Protein AF-A0A368TTD8-F1 (afdb_monomer)

Mean predicted aligned error: 3.72 Å

InterPro domains:
  IPR023292 NTP pyrophosphohydrolase-like domain superfamily [G3DSA:1.10.3420.10] (5-136)
  IPR033653 NTP pyrophosphohydrolase, DR2231-like [cd11530] (10-107)

Foldseek 3Di:
DLVVLVVVLCCQLCVDDDQLNVLLVVLVVLLVVLVVCVVVVNPVVSVVSNVSSVCSNPPDPDDDDDPPVVVVVVVVVVVVVVVVVCVVVQFQPVVQSVQVSVQSQQLDDPSHFDADPVSHRDQDPSGDDGDRVVGD

Solvent-accessible surface area (backbone atoms only — not comparable to full-atom values): 7630 Å² total; per-residue (Å²): 126,54,67,67,55,53,52,50,49,45,51,68,64,49,72,77,76,47,58,66,51,53,32,31,50,53,11,51,55,37,35,56,52,18,51,50,31,41,77,72,68,37,53,75,62,16,53,58,38,36,54,51,14,49,42,30,58,74,66,64,87,67,84,82,83,73,62,65,66,63,52,52,50,54,52,51,51,52,52,54,49,54,53,48,52,33,53,77,72,64,32,40,57,69,62,39,49,45,40,46,49,55,24,60,55,29,26,35,58,97,87,36,69,38,63,43,100,85,70,44,80,35,77,48,94,70,42,45,83,62,78,58,77,91,29,100

pLDDT: mean 93.1, std 6.92, range [54.53, 98.62]

Organism: NCBI:txid2282306

Radius of gyration: 16.0 Å; Cα contacts (8 Å, |Δi|>4): 115; chains: 1; bounding box: 36×36×37 Å

Structure (mmCIF, N/CA/C/O backbone):
data_AF-A0A368TTD8-F1
#
_entry.id   AF-A0A368TTD8-F1
#
loop_
_atom_site.group_PDB
_atom_site.id
_atom_site.type_symbol
_atom_site.label_atom_id
_atom_site.label_alt_id
_atom_site.label_comp_id
_atom_site.label_asym_id
_atom_site.label_entity_id
_atom_site.label_seq_id
_atom_site.pdbx_PDB_ins_code
_atom_site.Cartn_x
_atom_site.Cartn_y
_atom_site.Cartn_z
_atom_site.occupancy
_atom_site.B_iso_or_equiv
_atom_site.auth_seq_id
_atom_site.auth_comp_id
_atom_site.auth_asym_id
_atom_site.auth_atom_id
_atom_site.pdbx_PDB_model_num
ATOM 1 N N . MET A 1 1 ? -17.128 -8.073 1.675 1.00 54.53 1 MET A N 1
ATOM 2 C CA . MET A 1 1 ? -15.713 -8.430 1.436 1.00 54.53 1 MET A CA 1
ATOM 3 C C . MET A 1 1 ? -15.018 -7.322 0.665 1.00 54.53 1 MET A C 1
ATOM 5 O O . MET A 1 1 ? -15.486 -6.926 -0.399 1.00 54.53 1 MET A O 1
ATOM 9 N N . THR A 1 2 ? -13.925 -6.821 1.220 1.00 83.31 2 THR A N 1
ATOM 10 C CA . THR A 1 2 ? -13.216 -5.605 0.795 1.00 83.31 2 THR A CA 1
ATOM 11 C C . THR A 1 2 ? -12.230 -5.867 -0.343 1.00 83.31 2 THR A C 1
ATOM 13 O O . THR A 1 2 ? -12.218 -5.116 -1.316 1.00 83.31 2 THR A O 1
ATOM 16 N N . ILE A 1 3 ? -11.508 -6.995 -0.311 1.00 91.06 3 ILE A N 1
ATOM 17 C CA . ILE A 1 3 ? -10.528 -7.370 -1.349 1.00 91.06 3 ILE A CA 1
ATOM 18 C C . ILE A 1 3 ? -11.142 -7.419 -2.765 1.00 91.06 3 ILE A C 1
ATOM 20 O O . ILE A 1 3 ? -10.574 -6.800 -3.666 1.00 91.06 3 ILE A O 1
ATOM 24 N N . PRO A 1 4 ? -12.314 -8.048 -3.009 1.00 94.25 4 PRO A N 1
ATOM 25 C CA . PRO A 1 4 ? -12.931 -8.031 -4.337 1.00 94.25 4 PRO A CA 1
ATOM 26 C C . PRO A 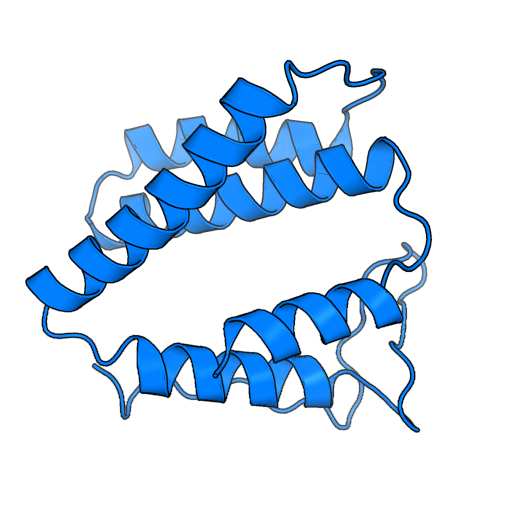1 4 ? -13.248 -6.621 -4.854 1.00 94.25 4 PRO A C 1
ATOM 28 O O . PRO A 1 4 ? -13.053 -6.352 -6.037 1.00 94.25 4 PRO A O 1
ATOM 31 N N . ARG A 1 5 ? -13.687 -5.699 -3.982 1.00 93.38 5 ARG A N 1
ATOM 32 C CA . ARG A 1 5 ? -13.972 -4.308 -4.381 1.00 93.38 5 ARG A CA 1
ATOM 33 C C . ARG A 1 5 ? -12.701 -3.517 -4.669 1.00 93.38 5 ARG A C 1
ATOM 35 O O . ARG A 1 5 ? -12.712 -2.714 -5.600 1.00 93.38 5 ARG A O 1
ATOM 42 N N . ILE A 1 6 ? -11.626 -3.751 -3.914 1.00 94.56 6 ILE A N 1
ATOM 43 C CA . ILE A 1 6 ? -10.302 -3.167 -4.180 1.00 94.56 6 ILE A CA 1
ATOM 44 C C . ILE A 1 6 ? -9.784 -3.669 -5.533 1.00 94.56 6 ILE A C 1
ATOM 46 O O . ILE A 1 6 ? -9.381 -2.872 -6.376 1.00 94.56 6 ILE A O 1
ATOM 50 N N . LYS A 1 7 ? -9.886 -4.976 -5.803 1.00 94.88 7 LYS A N 1
ATOM 51 C CA . LYS A 1 7 ? -9.524 -5.553 -7.106 1.00 94.88 7 LYS A CA 1
ATOM 52 C C . LYS A 1 7 ? -10.341 -4.942 -8.246 1.00 94.88 7 LYS A C 1
ATOM 54 O O . LYS A 1 7 ? -9.763 -4.543 -9.252 1.00 94.88 7 LYS A O 1
ATOM 59 N N . GLN A 1 8 ? -11.659 -4.827 -8.082 1.00 94.31 8 GLN A N 1
ATOM 60 C CA . GLN A 1 8 ? -12.532 -4.192 -9.073 1.00 94.31 8 GLN A CA 1
ATOM 61 C C . GLN A 1 8 ? -12.137 -2.731 -9.329 1.00 94.31 8 GLN A C 1
ATOM 63 O O . GLN A 1 8 ? -12.151 -2.283 -10.472 1.00 94.31 8 GLN A O 1
ATOM 68 N N . TRP A 1 9 ? -11.733 -2.000 -8.289 1.00 92.88 9 TRP A N 1
ATOM 69 C CA . TRP A 1 9 ? -11.259 -0.627 -8.432 1.00 92.88 9 TRP A CA 1
ATOM 70 C C . TRP A 1 9 ? -10.018 -0.557 -9.331 1.00 92.88 9 TRP A C 1
ATOM 72 O O . TRP A 1 9 ? -9.996 0.240 -10.266 1.00 92.88 9 TRP A O 1
ATOM 82 N N . PHE A 1 10 ? -9.037 -1.444 -9.130 1.00 94.12 10 PHE A N 1
ATOM 83 C CA . PHE A 1 10 ? -7.856 -1.519 -9.998 1.00 94.12 10 PHE A CA 1
ATOM 84 C C . PHE A 1 10 ? -8.193 -1.968 -11.422 1.00 94.12 10 PHE A C 1
ATOM 86 O O . PHE A 1 10 ? -7.621 -1.432 -12.361 1.00 94.12 10 PHE A O 1
ATOM 93 N N . GLN A 1 11 ? -9.144 -2.887 -11.608 1.00 94.25 11 GLN A N 1
ATOM 94 C CA . GLN A 1 11 ? -9.599 -3.296 -12.945 1.00 94.25 11 GLN A CA 1
ATOM 95 C C . GLN A 1 11 ? -10.237 -2.140 -13.725 1.00 94.25 11 GLN A C 1
ATOM 97 O O . GLN A 1 11 ? -10.092 -2.066 -14.940 1.00 94.25 11 GLN A O 1
ATOM 102 N N . LEU A 1 12 ? -10.934 -1.234 -13.035 1.00 92.56 12 LEU A N 1
ATOM 103 C CA . LEU A 1 12 ? -11.517 -0.035 -13.641 1.00 92.56 12 LEU A CA 1
ATOM 104 C C . LEU A 1 12 ? -10.473 1.067 -13.864 1.00 92.56 12 LEU A C 1
ATOM 106 O O . LEU A 1 12 ? -10.530 1.773 -14.867 1.00 92.56 12 LEU A O 1
ATOM 110 N N . ALA A 1 13 ? -9.535 1.224 -12.930 1.00 91.00 13 ALA A N 1
ATOM 111 C CA . ALA A 1 13 ? -8.508 2.258 -12.974 1.00 91.00 13 ALA A CA 1
ATOM 112 C C . ALA A 1 13 ? -7.377 1.947 -13.963 1.00 91.00 13 ALA A C 1
ATOM 114 O O . ALA A 1 13 ? -6.931 2.819 -14.699 1.00 91.00 13 ALA A O 1
ATOM 115 N N . VAL A 1 14 ? -6.896 0.710 -13.978 1.00 92.00 14 VAL A N 1
ATOM 116 C CA . VAL A 1 14 ? -5.746 0.269 -14.771 1.00 92.00 14 VAL A CA 1
ATOM 117 C C . VAL A 1 14 ? -6.089 -1.091 -15.396 1.00 92.00 14 VAL A C 1
ATOM 119 O O . VAL A 1 14 ? -5.558 -2.115 -14.966 1.00 92.00 14 VAL A O 1
ATOM 122 N N . PRO A 1 15 ? -7.006 -1.129 -16.385 1.00 92.19 15 PRO A N 1
ATOM 123 C CA . PRO A 1 15 ? -7.463 -2.383 -16.989 1.00 92.19 15 PRO A CA 1
ATOM 124 C C . PRO A 1 15 ? -6.332 -3.166 -17.667 1.00 92.19 15 PRO A C 1
ATOM 126 O O . PRO A 1 15 ? -6.342 -4.390 -17.637 1.00 92.19 15 PRO A O 1
ATOM 129 N N . GLU A 1 16 ? -5.331 -2.462 -18.206 1.00 93.06 16 GLU A N 1
ATOM 130 C CA . GLU A 1 16 ? -4.175 -3.041 -18.899 1.00 93.06 16 GLU A CA 1
ATOM 131 C C . GLU A 1 16 ? -2.860 -2.548 -18.259 1.00 93.06 16 GLU A C 1
ATOM 133 O O . GLU A 1 16 ? -2.294 -1.540 -18.695 1.00 93.06 16 GLU A O 1
ATOM 138 N N . PRO A 1 17 ? -2.367 -3.196 -17.181 1.00 92.38 17 PRO A N 1
ATOM 139 C CA . PRO A 1 17 ? -1.175 -2.739 -16.471 1.00 92.38 17 PRO A CA 1
ATOM 140 C C . PRO A 1 17 ? 0.114 -2.874 -17.293 1.00 92.38 17 PRO A C 1
ATOM 142 O O . PRO A 1 17 ? 0.499 -3.968 -17.712 1.00 92.38 17 PRO A O 1
ATOM 145 N N . THR A 1 18 ? 0.836 -1.763 -17.428 1.00 91.56 18 THR A N 1
ATOM 146 C CA . THR A 1 18 ? 2.188 -1.682 -18.012 1.00 91.56 18 THR A CA 1
ATOM 147 C C . THR A 1 18 ? 3.287 -1.946 -16.974 1.00 91.56 18 THR A C 1
ATOM 149 O O . THR A 1 18 ? 3.023 -1.942 -15.770 1.00 91.56 18 THR A O 1
ATOM 152 N N . ASP A 1 19 ? 4.545 -2.104 -17.404 1.00 90.62 19 ASP A N 1
ATOM 153 C CA . ASP A 1 19 ? 5.691 -2.198 -16.477 1.00 90.62 19 ASP A CA 1
ATOM 154 C C . ASP A 1 19 ? 5.829 -0.962 -15.582 1.00 90.62 19 ASP A C 1
ATOM 156 O O . ASP A 1 19 ? 6.085 -1.086 -14.384 1.00 90.62 19 ASP A O 1
ATOM 160 N N . LYS A 1 20 ? 5.534 0.227 -16.122 1.00 90.00 20 LYS A N 1
ATOM 161 C CA . LYS A 1 20 ? 5.464 1.457 -15.329 1.00 90.00 20 LYS A CA 1
ATOM 162 C C . LYS A 1 20 ? 4.395 1.365 -14.238 1.00 90.00 20 LYS A C 1
ATOM 164 O O . LYS A 1 20 ? 4.643 1.780 -13.111 1.00 90.00 20 LYS A O 1
ATOM 169 N N . ASN A 1 21 ? 3.219 0.801 -14.536 1.00 91.38 21 ASN A N 1
ATOM 170 C CA . ASN A 1 21 ? 2.179 0.612 -13.517 1.00 91.38 21 ASN A CA 1
ATOM 171 C C . ASN A 1 21 ? 2.628 -0.362 -12.423 1.00 91.38 21 ASN A C 1
ATOM 173 O O . ASN A 1 21 ? 2.368 -0.106 -11.251 1.00 91.38 21 ASN A O 1
ATOM 177 N N . ARG A 1 22 ? 3.319 -1.447 -12.792 1.00 93.31 22 ARG A N 1
ATOM 178 C CA . ARG A 1 22 ? 3.869 -2.418 -11.832 1.00 93.31 22 ARG A CA 1
ATOM 179 C C . ARG A 1 22 ? 4.890 -1.758 -10.903 1.00 93.31 22 ARG A C 1
ATOM 181 O O . ARG A 1 22 ? 4.796 -1.930 -9.693 1.00 93.31 22 ARG A O 1
ATOM 188 N N . ALA A 1 23 ? 5.798 -0.948 -11.452 1.00 94.00 23 ALA A N 1
ATOM 189 C CA . ALA A 1 23 ? 6.787 -0.196 -10.679 1.00 94.00 23 ALA A CA 1
ATOM 190 C C . ALA A 1 23 ? 6.152 0.794 -9.709 1.00 94.00 23 ALA A C 1
ATOM 192 O O . ALA A 1 23 ? 6.430 0.744 -8.512 1.00 94.00 23 ALA A O 1
ATOM 193 N N . VAL A 1 24 ? 5.231 1.623 -10.202 1.00 93.12 24 VAL A N 1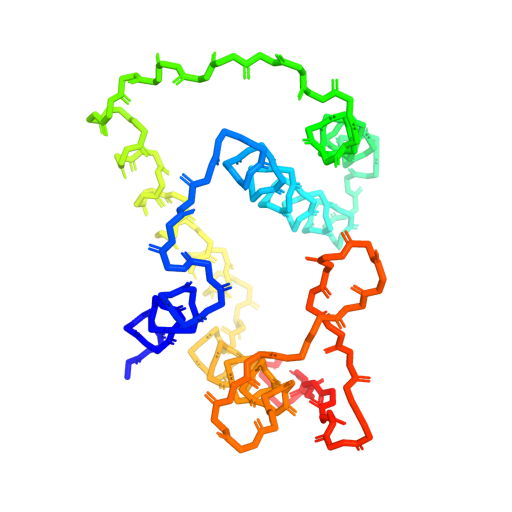
ATOM 194 C CA . VAL A 1 24 ? 4.511 2.582 -9.360 1.00 93.12 24 VAL A CA 1
ATOM 195 C C . VAL A 1 24 ? 3.758 1.863 -8.242 1.00 93.12 24 VAL A C 1
ATOM 197 O O . VAL A 1 24 ? 3.837 2.298 -7.099 1.00 93.12 24 VAL A O 1
ATOM 200 N N . GLN A 1 25 ? 3.081 0.747 -8.532 1.00 94.69 25 GLN A N 1
ATOM 201 C CA . GLN A 1 25 ? 2.315 0.018 -7.522 1.00 94.69 25 GLN A CA 1
ATOM 202 C C . GLN A 1 25 ? 3.206 -0.637 -6.457 1.00 94.69 25 GLN A C 1
ATOM 204 O O . GLN A 1 25 ? 2.843 -0.614 -5.283 1.00 94.69 25 GLN A O 1
ATOM 209 N N . LEU A 1 26 ? 4.369 -1.180 -6.834 1.00 95.25 26 LEU A N 1
ATOM 210 C CA . LEU A 1 26 ? 5.361 -1.673 -5.870 1.00 95.25 26 LEU A CA 1
ATOM 211 C C . LEU A 1 26 ? 5.898 -0.541 -4.990 1.00 95.25 26 LEU A C 1
ATOM 213 O O . LEU A 1 26 ? 6.025 -0.715 -3.781 1.00 95.25 26 LEU A O 1
ATOM 217 N N . GLY A 1 27 ? 6.165 0.623 -5.587 1.00 96.00 27 GLY A N 1
ATOM 218 C CA . GLY A 1 27 ? 6.580 1.809 -4.848 1.00 96.00 27 GLY A CA 1
ATOM 219 C C . GLY A 1 27 ? 5.515 2.284 -3.860 1.00 96.00 27 GLY A C 1
ATOM 220 O O . GLY A 1 27 ? 5.838 2.525 -2.705 1.00 96.00 27 GLY A O 1
ATOM 221 N N . CYS A 1 28 ? 4.244 2.344 -4.270 1.00 95.81 28 CYS A N 1
ATOM 222 C CA . CYS A 1 28 ? 3.134 2.654 -3.364 1.00 95.81 28 CYS A CA 1
ATOM 223 C C . CYS A 1 28 ? 3.023 1.631 -2.226 1.00 95.81 28 CYS A C 1
ATOM 225 O O . CYS A 1 28 ? 2.893 2.021 -1.078 1.00 95.81 28 CY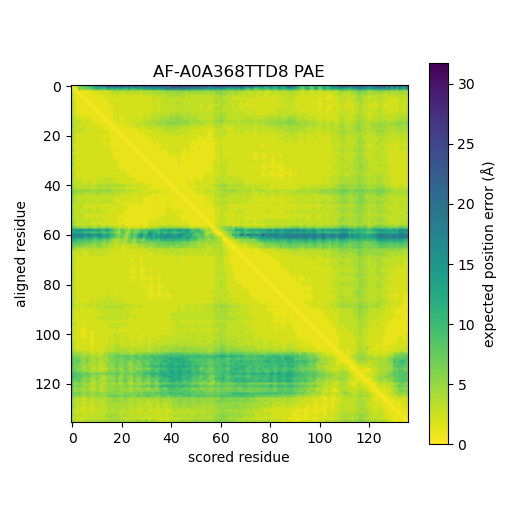S A O 1
ATOM 227 N N . HIS A 1 29 ? 3.129 0.330 -2.508 1.00 97.38 29 HIS A N 1
ATOM 228 C CA . HIS A 1 29 ? 3.068 -0.698 -1.461 1.00 97.38 29 HIS A CA 1
ATOM 229 C C . HIS A 1 29 ? 4.187 -0.552 -0.418 1.00 97.38 29 HIS A C 1
ATOM 231 O O . HIS A 1 29 ? 3.939 -0.669 0.780 1.00 97.38 29 HIS A O 1
ATOM 237 N N . ALA A 1 30 ? 5.414 -0.254 -0.853 1.00 97.94 30 ALA A N 1
ATOM 238 C CA . ALA A 1 30 ? 6.519 0.006 0.069 1.00 97.94 30 ALA A CA 1
ATOM 239 C C . ALA A 1 30 ? 6.387 1.331 0.828 1.00 97.94 30 ALA A C 1
ATOM 241 O O . ALA A 1 30 ? 6.804 1.397 1.980 1.00 97.94 30 ALA A O 1
ATOM 242 N N . GLU A 1 31 ? 5.807 2.365 0.217 1.00 98.19 31 GLU A N 1
ATOM 243 C CA . GLU A 1 31 ? 5.492 3.628 0.893 1.00 98.19 31 GLU A CA 1
ATOM 244 C C . GLU A 1 31 ? 4.556 3.396 2.086 1.00 98.19 31 GLU A C 1
ATOM 246 O O . GLU A 1 31 ? 4.882 3.823 3.187 1.00 98.19 31 GLU A O 1
ATOM 251 N N . GLU A 1 32 ? 3.483 2.615 1.924 1.00 98.12 32 GLU A N 1
ATOM 252 C CA . GLU A 1 32 ? 2.574 2.281 3.036 1.00 98.12 32 GLU A CA 1
ATOM 253 C C . GLU A 1 32 ? 3.293 1.508 4.161 1.00 98.12 32 GLU A C 1
ATOM 255 O O . GLU A 1 32 ? 3.053 1.727 5.351 1.00 98.12 32 GLU A O 1
ATOM 260 N N . PHE A 1 33 ? 4.231 0.620 3.810 1.00 98.38 33 PHE A N 1
ATOM 261 C CA . PHE A 1 33 ? 5.055 -0.070 4.806 1.00 98.38 33 PHE A CA 1
ATOM 262 C C . PHE A 1 33 ? 6.022 0.887 5.524 1.00 98.38 33 PHE A C 1
ATOM 264 O O . PHE A 1 33 ? 6.224 0.765 6.733 1.00 98.38 33 PHE A O 1
ATOM 271 N N . ALA A 1 34 ? 6.601 1.859 4.814 1.00 98.50 34 ALA A N 1
ATOM 272 C CA . ALA A 1 34 ? 7.417 2.911 5.416 1.00 98.50 34 ALA A CA 1
ATOM 273 C C . ALA A 1 34 ? 6.583 3.774 6.382 1.00 98.50 34 ALA A C 1
ATOM 275 O O . ALA A 1 34 ? 7.001 4.011 7.517 1.00 98.50 34 ALA A O 1
ATOM 276 N N . GLU A 1 35 ? 5.366 4.166 5.998 1.00 98.31 35 GLU A N 1
ATOM 277 C CA . GLU A 1 35 ? 4.443 4.893 6.877 1.00 98.31 35 GLU A CA 1
ATOM 278 C C . GLU A 1 35 ? 4.127 4.097 8.153 1.00 98.31 35 GLU A C 1
ATOM 280 O O . GLU A 1 35 ? 4.185 4.652 9.254 1.00 98.31 35 GLU A O 1
ATOM 285 N N . MET A 1 36 ? 3.908 2.780 8.040 1.00 98.38 36 MET A N 1
ATOM 286 C CA . MET A 1 36 ? 3.751 1.895 9.200 1.00 98.38 36 MET A CA 1
ATOM 287 C C . MET A 1 36 ? 4.994 1.911 10.105 1.00 98.38 36 MET A C 1
ATOM 289 O O . MET A 1 36 ? 4.874 2.058 11.321 1.00 98.38 36 MET A O 1
ATOM 293 N N . LEU A 1 37 ? 6.199 1.797 9.536 1.00 98.56 37 LEU A N 1
ATOM 294 C CA . LEU A 1 37 ? 7.449 1.873 10.301 1.00 98.56 37 LEU A CA 1
ATOM 295 C C . LEU A 1 37 ? 7.608 3.225 11.006 1.00 98.56 37 LEU A C 1
ATOM 297 O O . LEU A 1 37 ? 8.034 3.265 12.160 1.00 98.56 37 LEU A O 1
ATOM 301 N N . THR A 1 38 ? 7.239 4.324 10.349 1.00 98.50 38 THR A N 1
ATOM 302 C CA . THR A 1 38 ? 7.230 5.661 10.956 1.00 98.50 38 THR A CA 1
ATOM 303 C C . THR A 1 38 ? 6.252 5.736 12.126 1.00 98.50 38 THR A C 1
ATOM 305 O O . THR A 1 38 ? 6.635 6.217 13.193 1.00 98.50 38 THR A O 1
ATOM 308 N N . ALA A 1 39 ? 5.030 5.216 11.971 1.00 97.75 39 ALA A N 1
ATOM 309 C CA . ALA A 1 39 ? 4.021 5.180 13.032 1.00 97.75 39 ALA A CA 1
ATOM 310 C C . ALA A 1 39 ? 4.472 4.357 14.254 1.00 97.75 39 ALA A C 1
ATOM 312 O O . ALA A 1 39 ? 4.127 4.687 15.386 1.00 97.75 39 ALA A O 1
ATOM 313 N N . LEU A 1 40 ? 5.297 3.330 14.033 1.00 98.00 40 LEU A N 1
ATOM 314 C CA . LEU A 1 40 ? 5.908 2.506 15.080 1.00 98.00 40 LEU A CA 1
ATOM 315 C C . LEU A 1 40 ? 7.203 3.102 15.669 1.00 98.00 40 LEU A C 1
ATOM 317 O O . LEU A 1 40 ? 7.788 2.516 16.578 1.00 98.00 40 LEU A O 1
ATOM 321 N N . GLY A 1 41 ? 7.663 4.256 15.175 1.00 98.19 41 GLY A N 1
ATOM 322 C CA . GLY A 1 41 ? 8.861 4.933 15.677 1.00 98.19 41 GLY A CA 1
ATOM 323 C C . GLY A 1 41 ? 10.189 4.427 15.097 1.00 98.19 41 GLY A C 1
ATOM 324 O O . GLY A 1 41 ? 11.235 4.653 15.697 1.00 98.19 41 GLY A O 1
ATOM 325 N N . PHE A 1 42 ? 10.181 3.765 13.936 1.00 98.31 42 PHE A N 1
ATOM 326 C CA . PHE A 1 42 ? 11.379 3.283 13.235 1.00 98.31 42 PHE A CA 1
ATOM 327 C C . PHE A 1 42 ? 11.803 4.223 12.091 1.00 98.31 42 PHE A C 1
ATOM 329 O O . PHE A 1 42 ? 11.922 3.800 10.939 1.00 98.31 42 PHE A O 1
ATOM 336 N N . GLN A 1 43 ? 12.054 5.505 12.382 1.00 96.94 43 GLN A N 1
ATOM 337 C CA . GLN A 1 43 ? 12.243 6.542 11.349 1.00 96.94 43 GLN A CA 1
ATOM 338 C C . GLN A 1 43 ? 13.425 6.259 10.410 1.00 96.94 43 GLN A C 1
ATOM 340 O O . GLN A 1 43 ? 13.297 6.424 9.200 1.00 96.94 43 GLN A O 1
ATOM 345 N N . ASN A 1 44 ? 14.559 5.784 10.938 1.00 96.75 44 ASN A N 1
ATOM 346 C CA . ASN A 1 44 ? 15.735 5.478 10.111 1.00 96.75 44 ASN A CA 1
ATOM 347 C C . ASN A 1 44 ? 15.457 4.342 9.115 1.00 96.75 44 ASN A C 1
ATOM 349 O O . ASN A 1 44 ? 15.860 4.414 7.956 1.00 96.75 44 ASN A O 1
ATOM 353 N N . THR A 1 45 ? 14.758 3.293 9.557 1.00 97.44 45 THR A N 1
ATOM 354 C CA . THR A 1 45 ? 14.377 2.175 8.685 1.00 97.44 45 THR A CA 1
ATOM 355 C C . THR A 1 45 ? 13.335 2.622 7.667 1.00 97.44 45 THR A C 1
ATOM 357 O O . THR A 1 45 ? 13.480 2.319 6.485 1.00 97.44 45 THR A O 1
ATOM 360 N N . SER A 1 46 ? 12.336 3.393 8.105 1.00 98.12 46 SER A N 1
ATOM 361 C CA . SER A 1 46 ? 11.323 3.979 7.226 1.00 98.12 46 SER A CA 1
ATOM 362 C C . SER A 1 46 ? 11.951 4.788 6.095 1.00 98.12 46 SER A C 1
ATOM 364 O O . SER A 1 46 ? 11.619 4.560 4.938 1.00 98.12 46 SER A O 1
ATOM 366 N N . ALA A 1 47 ? 12.906 5.672 6.402 1.00 97.88 47 ALA A N 1
ATOM 367 C CA . ALA A 1 47 ? 13.559 6.512 5.400 1.00 97.88 47 ALA A CA 1
ATOM 368 C C . ALA A 1 47 ? 14.237 5.686 4.292 1.00 97.88 47 ALA A C 1
ATOM 370 O O . ALA A 1 47 ? 14.157 6.032 3.115 1.00 97.88 47 ALA A O 1
ATOM 371 N N . ASN A 1 48 ? 14.857 4.553 4.640 1.00 97.56 48 ASN A N 1
ATOM 372 C CA . ASN A 1 48 ? 15.467 3.662 3.649 1.00 97.56 48 ASN A CA 1
ATOM 373 C C . ASN A 1 48 ? 14.423 2.993 2.741 1.00 97.56 48 ASN A C 1
ATOM 375 O O . ASN A 1 48 ? 14.645 2.874 1.536 1.00 97.56 48 ASN A O 1
ATOM 379 N N . VAL A 1 49 ? 13.285 2.571 3.301 1.00 98.19 49 VAL A N 1
ATOM 380 C CA . VAL A 1 49 ? 12.179 1.996 2.519 1.00 98.19 49 VAL A CA 1
ATOM 381 C C . VAL A 1 49 ? 11.557 3.060 1.611 1.00 98.19 49 VAL A C 1
ATOM 383 O O . VAL A 1 49 ? 11.304 2.795 0.437 1.00 98.19 49 VAL A O 1
ATOM 386 N N . GLU A 1 50 ? 11.381 4.280 2.115 1.00 97.75 50 GLU A N 1
ATOM 387 C CA . GLU A 1 50 ? 10.828 5.409 1.367 1.00 97.75 50 GLU A CA 1
ATOM 388 C C . GLU A 1 50 ? 11.707 5.796 0.166 1.00 97.75 50 GLU A C 1
ATOM 390 O O . GLU A 1 50 ? 11.194 6.065 -0.921 1.00 97.75 50 GLU A O 1
ATOM 395 N N . LEU A 1 51 ? 13.037 5.754 0.308 1.00 96.31 51 LEU A N 1
ATOM 396 C CA . LEU A 1 51 ? 13.958 5.969 -0.815 1.00 96.31 51 LEU A CA 1
ATOM 397 C C . LEU A 1 51 ? 13.722 4.959 -1.945 1.00 96.31 51 LEU A C 1
ATOM 399 O O . LEU A 1 51 ? 13.658 5.346 -3.115 1.00 96.31 51 LEU A O 1
ATOM 403 N N . TRP A 1 52 ? 13.548 3.678 -1.608 1.00 95.50 52 TRP A N 1
ATOM 404 C CA . TRP A 1 52 ? 13.229 2.647 -2.596 1.00 95.50 52 TRP A CA 1
ATOM 405 C C . TRP A 1 52 ? 11.843 2.861 -3.212 1.00 95.50 52 TRP A C 1
ATOM 407 O O . TRP A 1 52 ? 11.697 2.820 -4.434 1.00 95.50 52 TRP A O 1
ATOM 417 N N . ALA A 1 53 ? 10.838 3.168 -2.389 1.00 96.69 53 ALA A N 1
ATOM 418 C CA . ALA A 1 53 ? 9.489 3.479 -2.848 1.00 96.69 53 ALA A CA 1
ATOM 419 C C . ALA A 1 53 ? 9.478 4.635 -3.863 1.00 96.69 53 ALA A C 1
ATOM 421 O O . ALA A 1 53 ? 8.834 4.550 -4.912 1.00 96.69 53 ALA A O 1
ATOM 422 N N . ASN A 1 54 ? 10.230 5.702 -3.587 1.00 95.69 54 ASN A N 1
ATOM 423 C CA . ASN A 1 54 ? 10.355 6.858 -4.469 1.00 95.69 54 ASN A CA 1
ATOM 424 C C . ASN A 1 54 ? 11.068 6.507 -5.776 1.00 95.69 54 ASN A C 1
ATOM 426 O O . ASN A 1 54 ? 10.548 6.839 -6.841 1.00 95.69 54 ASN A O 1
ATOM 430 N N . TYR A 1 55 ? 12.174 5.760 -5.716 1.00 94.06 55 TYR A N 1
ATOM 431 C CA . TYR A 1 55 ? 12.866 5.265 -6.910 1.00 94.06 55 TYR A CA 1
ATOM 432 C C . TYR A 1 55 ? 11.927 4.480 -7.841 1.00 94.06 55 TYR A C 1
ATOM 434 O O . TYR A 1 55 ? 11.876 4.746 -9.045 1.00 94.06 55 TYR A O 1
ATOM 442 N N . MET A 1 56 ? 11.124 3.570 -7.281 1.00 94.38 56 MET A N 1
ATOM 443 C CA . MET A 1 56 ? 10.159 2.770 -8.043 1.00 94.38 56 MET A CA 1
ATOM 444 C C . MET A 1 56 ? 9.052 3.622 -8.691 1.00 94.38 56 MET A C 1
ATOM 446 O O . MET A 1 56 ? 8.567 3.281 -9.771 1.00 94.38 56 MET A O 1
ATOM 450 N N . LYS A 1 57 ? 8.661 4.743 -8.066 1.00 92.19 57 LYS A N 1
ATOM 451 C CA . LYS A 1 57 ? 7.610 5.649 -8.565 1.00 92.19 57 LYS A CA 1
ATOM 452 C C . LYS A 1 57 ? 8.085 6.640 -9.635 1.00 92.19 57 LYS A C 1
ATOM 454 O O . LYS A 1 57 ? 7.239 7.099 -10.407 1.00 92.19 57 LYS A O 1
ATOM 459 N N . SER A 1 58 ? 9.370 7.003 -9.680 1.00 88.19 58 SER A N 1
ATOM 460 C CA . SER A 1 58 ? 9.881 8.058 -10.576 1.00 88.19 58 SER A CA 1
ATOM 461 C C . SER A 1 58 ? 10.830 7.572 -11.671 1.00 88.19 58 SER A C 1
ATOM 463 O O . SER A 1 58 ? 10.657 7.969 -12.821 1.00 88.19 58 SER A O 1
ATOM 465 N N . GLU A 1 59 ? 11.807 6.726 -11.337 1.00 74.19 59 GLU A N 1
ATOM 466 C CA . GLU A 1 59 ? 12.990 6.491 -12.182 1.00 74.19 59 GLU A CA 1
ATOM 467 C C . GLU A 1 59 ? 13.051 5.096 -12.809 1.00 74.19 59 GLU A C 1
ATOM 469 O O . GLU A 1 59 ? 13.922 4.860 -13.640 1.00 74.19 59 GLU A O 1
ATOM 474 N N . PHE A 1 60 ? 12.183 4.154 -12.424 1.00 76.94 60 PHE A N 1
ATOM 475 C CA . PHE A 1 60 ? 12.318 2.752 -12.833 1.00 76.94 60 PHE A CA 1
ATOM 476 C C . PHE A 1 60 ? 12.185 2.569 -14.363 1.00 76.94 60 PHE A C 1
ATOM 478 O O . PHE A 1 60 ? 11.072 2.665 -14.889 1.00 76.94 60 PHE A O 1
ATOM 485 N N . PRO A 1 61 ? 13.276 2.249 -15.095 1.00 67.38 61 PRO A N 1
ATOM 486 C CA . PRO A 1 61 ? 13.252 2.139 -16.554 1.00 67.38 61 PRO A CA 1
ATOM 487 C C . PRO A 1 61 ? 13.198 0.678 -17.039 1.00 67.38 61 PRO A C 1
ATOM 489 O O . PRO A 1 61 ? 13.296 0.418 -18.236 1.00 67.38 61 PRO A O 1
ATOM 492 N N . GLY A 1 62 ? 13.118 -0.286 -16.115 1.00 78.62 62 GLY A N 1
ATOM 493 C CA . GLY A 1 62 ? 13.323 -1.705 -16.392 1.00 78.62 62 GLY A CA 1
ATOM 494 C C . GLY A 1 62 ? 12.062 -2.474 -16.785 1.00 78.62 62 GLY A C 1
ATOM 495 O O . GLY A 1 62 ? 10.935 -2.048 -16.549 1.00 78.62 62 GLY A O 1
ATOM 496 N N . VAL A 1 63 ? 12.278 -3.670 -17.335 1.00 80.06 63 VAL A N 1
ATOM 497 C CA . VAL A 1 63 ? 11.250 -4.713 -17.470 1.00 80.06 63 VAL A CA 1
ATOM 498 C C . VAL A 1 63 ? 11.288 -5.580 -16.214 1.00 80.06 63 VAL A C 1
ATOM 500 O O . VAL A 1 63 ? 12.367 -5.994 -15.787 1.00 80.06 63 VAL A O 1
ATOM 503 N N . MET A 1 64 ? 10.130 -5.886 -15.628 1.00 85.00 64 MET A N 1
ATOM 504 C CA . MET A 1 64 ? 10.046 -6.815 -14.497 1.00 85.00 64 MET A CA 1
ATOM 505 C C . MET A 1 64 ? 9.747 -8.230 -14.972 1.00 85.00 64 MET A C 1
ATOM 507 O O . MET A 1 64 ? 8.768 -8.462 -15.678 1.00 85.00 64 MET A O 1
ATOM 511 N N . GLN A 1 65 ? 10.554 -9.187 -14.523 1.00 89.19 65 GLN A N 1
ATOM 512 C CA . GLN A 1 65 ? 10.338 -10.614 -14.765 1.00 89.19 65 GLN A CA 1
ATOM 513 C C . GLN A 1 65 ? 10.384 -11.372 -13.433 1.00 89.19 65 GLN A C 1
ATOM 515 O O . GLN A 1 65 ? 11.380 -12.027 -13.136 1.00 89.19 65 GLN A O 1
ATOM 520 N N . PRO A 1 66 ? 9.356 -11.223 -12.578 1.00 92.56 66 PRO A N 1
ATOM 521 C CA . PRO A 1 66 ? 9.324 -11.919 -11.301 1.00 92.56 66 PRO A CA 1
ATOM 522 C C . PRO A 1 66 ? 9.044 -13.410 -11.503 1.00 92.56 66 PRO A C 1
ATOM 524 O O . PRO A 1 66 ? 8.310 -13.794 -12.421 1.00 92.56 66 PRO A O 1
ATOM 527 N N . ASP A 1 67 ? 9.530 -14.236 -10.577 1.00 97.38 67 ASP A N 1
ATOM 528 C CA . ASP A 1 67 ? 8.893 -15.526 -10.338 1.00 97.38 67 ASP A CA 1
ATOM 529 C C . ASP A 1 67 ? 7.472 -15.257 -9.829 1.00 97.38 67 ASP A C 1
ATOM 531 O O . ASP A 1 67 ? 7.260 -14.628 -8.792 1.00 97.38 67 ASP A O 1
ATOM 535 N N . ARG A 1 68 ? 6.481 -15.671 -10.616 1.00 96.31 68 ARG A N 1
ATOM 536 C CA . ARG A 1 68 ? 5.075 -15.357 -10.352 1.00 96.31 68 ARG A CA 1
ATOM 537 C C . ARG A 1 68 ? 4.516 -16.143 -9.175 1.00 96.31 68 ARG A C 1
ATOM 539 O O . ARG A 1 68 ? 3.557 -15.668 -8.572 1.00 96.31 68 ARG A O 1
ATOM 546 N N . THR A 1 69 ? 5.066 -17.321 -8.894 1.00 98.31 69 THR A N 1
ATOM 547 C CA . THR A 1 69 ? 4.635 -18.158 -7.772 1.00 98.31 69 THR A CA 1
ATOM 548 C C . THR A 1 69 ? 5.107 -17.521 -6.478 1.00 98.31 69 THR A C 1
ATOM 550 O O . THR A 1 69 ? 4.280 -17.182 -5.638 1.00 98.31 69 THR A O 1
ATOM 553 N N . GLU A 1 70 ? 6.406 -17.236 -6.389 1.00 98.44 70 GLU A N 1
ATOM 554 C CA . GLU A 1 70 ? 7.014 -16.608 -5.211 1.00 98.44 70 GLU A CA 1
ATOM 555 C C . GLU A 1 70 ? 6.450 -15.205 -4.959 1.00 98.44 70 GLU A C 1
ATOM 557 O O . GLU A 1 70 ? 6.171 -14.828 -3.824 1.00 98.44 70 GLU A O 1
ATOM 562 N N . LEU A 1 71 ? 6.209 -14.425 -6.020 1.00 97.50 71 LEU A N 1
ATOM 563 C CA . LEU A 1 71 ? 5.585 -13.111 -5.876 1.00 97.50 71 LEU A CA 1
ATOM 564 C C . LEU A 1 71 ? 4.154 -13.214 -5.330 1.00 97.50 71 LEU A C 1
ATOM 566 O O . LEU A 1 71 ? 3.758 -12.396 -4.503 1.00 97.50 71 LEU A O 1
ATOM 570 N N . LEU A 1 72 ? 3.360 -14.177 -5.808 1.00 98.06 72 LEU A N 1
ATOM 571 C CA . LEU A 1 72 ? 1.987 -14.353 -5.336 1.00 98.06 72 LEU A CA 1
ATOM 572 C C . LEU A 1 72 ? 1.954 -14.798 -3.871 1.00 98.06 72 LEU A C 1
ATOM 574 O O . LEU A 1 72 ? 1.136 -14.279 -3.113 1.00 98.06 72 LEU A O 1
ATOM 578 N N . ASP A 1 73 ? 2.837 -15.719 -3.494 1.00 98.56 73 ASP A N 1
ATOM 579 C CA . ASP A 1 73 ? 2.996 -16.200 -2.121 1.00 98.56 73 ASP A CA 1
ATOM 580 C C . ASP A 1 73 ? 3.344 -15.045 -1.172 1.00 98.56 73 ASP A C 1
ATOM 582 O O . ASP A 1 73 ? 2.576 -14.735 -0.260 1.00 98.56 73 ASP A O 1
ATOM 586 N N . ALA A 1 74 ? 4.389 -14.277 -1.499 1.00 98.44 74 ALA A N 1
ATOM 587 C CA . ALA A 1 74 ? 4.805 -13.117 -0.715 1.00 98.44 74 ALA A CA 1
ATOM 588 C C . ALA A 1 74 ? 3.698 -12.054 -0.577 1.00 98.44 74 ALA A C 1
ATOM 590 O O . ALA A 1 74 ? 3.529 -11.471 0.494 1.00 98.44 74 ALA A O 1
ATOM 591 N N . ILE A 1 75 ? 2.914 -11.798 -1.632 1.00 97.88 75 ILE A N 1
ATOM 592 C CA . ILE A 1 75 ? 1.775 -10.865 -1.561 1.00 97.88 75 ILE A CA 1
ATOM 593 C C . ILE A 1 75 ? 0.689 -11.398 -0.616 1.00 97.88 75 ILE A C 1
ATOM 595 O O . ILE A 1 75 ? 0.111 -10.621 0.148 1.00 97.88 75 ILE A O 1
ATOM 599 N N . CYS A 1 76 ? 0.393 -12.700 -0.655 1.00 98.00 76 CYS A N 1
ATOM 600 C CA . CYS A 1 76 ? -0.582 -13.306 0.252 1.00 98.00 76 CYS A CA 1
ATOM 601 C C . CYS A 1 76 ? -0.119 -13.184 1.708 1.00 98.00 76 CYS A C 1
ATOM 603 O O . CYS A 1 76 ? -0.892 -12.726 2.553 1.00 98.00 76 CYS A O 1
ATOM 605 N N . ASP A 1 77 ? 1.146 -13.490 1.980 1.00 98.50 77 ASP A N 1
ATOM 606 C CA . ASP A 1 77 ? 1.741 -13.369 3.310 1.00 98.50 77 ASP A CA 1
ATOM 607 C C . ASP A 1 77 ? 1.744 -11.929 3.819 1.00 98.50 77 ASP A C 1
ATOM 609 O O . ASP A 1 77 ? 1.431 -11.677 4.984 1.00 98.50 77 ASP A O 1
ATOM 613 N N . GLN A 1 78 ? 2.016 -10.952 2.955 1.00 98.12 78 GLN A N 1
ATOM 614 C CA . GLN A 1 78 ? 1.919 -9.535 3.310 1.00 98.12 78 GLN A CA 1
ATOM 615 C C . GLN A 1 78 ? 0.493 -9.129 3.697 1.00 98.12 78 GLN A C 1
ATOM 617 O O . GLN A 1 78 ? 0.311 -8.388 4.659 1.00 98.12 78 GLN A O 1
ATOM 622 N N . ILE A 1 79 ? -0.531 -9.631 3.000 1.00 97.00 79 ILE A N 1
ATOM 623 C CA . ILE A 1 79 ? -1.931 -9.369 3.369 1.00 97.00 79 ILE A CA 1
ATOM 624 C C . ILE A 1 79 ? -2.254 -10.006 4.726 1.00 97.00 79 ILE A C 1
ATOM 626 O O . ILE A 1 79 ? -2.817 -9.340 5.596 1.00 97.00 79 ILE A O 1
ATOM 630 N N . VAL A 1 80 ? -1.886 -11.275 4.926 1.00 97.88 80 VAL A N 1
ATOM 631 C CA . VAL A 1 80 ? -2.145 -12.006 6.178 1.00 97.88 80 VAL A CA 1
ATOM 632 C C . VAL A 1 80 ? -1.445 -11.335 7.358 1.00 97.88 80 VAL A C 1
ATOM 634 O O . VAL A 1 80 ? -2.060 -11.112 8.400 1.00 97.88 80 VAL A O 1
ATOM 637 N N . THR A 1 81 ? -0.177 -10.968 7.195 1.00 98.31 81 THR A N 1
ATOM 638 C CA . THR A 1 81 ? 0.614 -10.325 8.249 1.00 98.31 81 THR A CA 1
ATOM 639 C C . THR A 1 81 ? 0.151 -8.901 8.531 1.00 98.31 81 THR A C 1
ATOM 641 O O . THR A 1 81 ? 0.075 -8.541 9.700 1.00 98.31 81 THR A O 1
ATOM 644 N N . ALA A 1 82 ? -0.249 -8.113 7.527 1.00 97.62 82 ALA A N 1
ATOM 645 C CA . ALA A 1 82 ? -0.828 -6.785 7.750 1.00 97.62 82 ALA A CA 1
ATOM 646 C C . ALA A 1 82 ? -2.127 -6.853 8.572 1.00 97.62 82 ALA A C 1
ATOM 648 O O . ALA A 1 82 ? -2.301 -6.094 9.527 1.00 97.62 82 ALA A O 1
ATOM 649 N N . VAL A 1 83 ? -3.011 -7.809 8.259 1.00 97.50 83 VAL A N 1
ATOM 650 C CA . VAL A 1 83 ? -4.216 -8.082 9.064 1.00 97.50 83 VAL A CA 1
ATOM 651 C C . VAL A 1 83 ? -3.834 -8.526 10.478 1.00 97.50 83 VAL A C 1
ATOM 653 O O . VAL A 1 83 ? -4.415 -8.048 11.452 1.00 97.50 83 VAL A O 1
ATOM 656 N N . GLY A 1 84 ? -2.829 -9.396 10.606 1.00 98.38 84 GLY A N 1
ATOM 657 C CA . GLY A 1 84 ? -2.306 -9.845 11.894 1.00 98.38 84 GLY A CA 1
ATOM 658 C C . GLY A 1 84 ? -1.764 -8.699 12.749 1.00 98.38 84 GLY A C 1
ATOM 659 O O . GLY A 1 84 ? -2.100 -8.616 13.926 1.00 98.38 84 GLY A O 1
ATOM 660 N N . VAL A 1 85 ? -0.987 -7.780 12.170 1.00 98.62 85 VAL A N 1
ATOM 661 C CA . VAL A 1 85 ? -0.479 -6.586 12.862 1.00 98.62 85 VAL A CA 1
ATOM 662 C C . VAL A 1 85 ? -1.643 -5.756 13.393 1.00 98.62 85 VAL A C 1
ATOM 664 O O . VAL A 1 85 ? -1.676 -5.469 14.587 1.00 98.62 85 VAL A O 1
ATOM 667 N N . ALA A 1 86 ? -2.631 -5.435 12.555 1.00 98.12 86 ALA A N 1
ATOM 668 C CA . ALA A 1 86 ? -3.789 -4.656 12.989 1.00 98.12 86 ALA A CA 1
ATOM 669 C C . ALA A 1 86 ? -4.546 -5.332 14.146 1.00 98.12 86 ALA A C 1
ATOM 671 O O . ALA A 1 86 ? -4.855 -4.679 15.141 1.00 98.12 86 ALA A O 1
ATOM 672 N N . HIS A 1 87 ? -4.753 -6.651 14.065 1.00 98.25 87 HIS A N 1
ATOM 673 C CA . HIS A 1 87 ? -5.375 -7.428 15.137 1.00 98.25 87 HIS A CA 1
ATOM 674 C C . HIS A 1 87 ? -4.587 -7.357 16.453 1.00 98.25 87 HIS A C 1
ATOM 676 O O . HIS A 1 87 ? -5.176 -7.125 17.507 1.00 98.25 87 HIS A O 1
ATOM 682 N N . MET A 1 88 ? -3.260 -7.513 16.405 1.00 98.56 88 MET A N 1
ATOM 683 C CA . MET A 1 88 ? -2.407 -7.465 17.601 1.00 98.56 88 MET A CA 1
ATOM 684 C C . MET A 1 88 ? -2.384 -6.080 18.260 1.00 98.56 88 MET A C 1
ATOM 686 O O . MET A 1 88 ? -2.165 -5.985 19.466 1.00 98.56 88 MET A O 1
ATOM 690 N N . PHE A 1 89 ? -2.638 -5.019 17.492 1.00 98.31 89 PHE A N 1
ATOM 691 C CA . PHE A 1 89 ? -2.807 -3.656 18.000 1.00 98.31 89 PHE A CA 1
ATOM 692 C C . PHE A 1 89 ? -4.264 -3.294 18.343 1.00 98.31 89 PHE A C 1
ATOM 694 O O . PHE A 1 89 ? -4.508 -2.176 18.784 1.00 98.31 89 PHE A O 1
ATOM 701 N N . GLY A 1 90 ? -5.220 -4.219 18.194 1.00 98.12 90 GLY A N 1
ATOM 702 C CA . GLY A 1 90 ? -6.629 -4.000 18.542 1.00 98.12 90 GLY A CA 1
ATOM 703 C C . GLY A 1 90 ? -7.424 -3.143 17.551 1.00 98.12 90 GLY A C 1
ATOM 704 O O . GLY A 1 90 ? -8.503 -2.680 17.903 1.00 98.12 90 GLY A O 1
ATOM 705 N N . LEU A 1 91 ? -6.920 -2.948 16.330 1.00 98.31 91 LEU A N 1
ATOM 706 C CA . LEU A 1 91 ? -7.523 -2.079 15.315 1.00 98.31 91 LEU A CA 1
ATOM 707 C C . LEU A 1 91 ? -8.593 -2.821 14.494 1.00 98.31 91 LEU A C 1
ATOM 709 O O . LEU A 1 91 ? -8.369 -3.957 14.057 1.00 98.31 91 LEU A O 1
ATOM 713 N N . ASP A 1 92 ? -9.721 -2.166 14.196 1.00 97.81 92 ASP A N 1
ATOM 714 C CA . ASP A 1 92 ? -10.759 -2.709 13.302 1.00 97.81 92 ASP A CA 1
ATOM 715 C C . ASP A 1 92 ? -10.349 -2.558 11.829 1.00 97.81 92 ASP A C 1
ATOM 717 O O . ASP A 1 92 ? -10.761 -1.647 11.102 1.00 97.81 92 ASP A O 1
ATOM 721 N N . ILE A 1 93 ? -9.510 -3.487 11.370 1.00 96.81 93 ILE A N 1
ATOM 722 C CA . ILE A 1 93 ? -9.001 -3.488 9.996 1.00 96.81 93 ILE A CA 1
ATOM 723 C C . ILE A 1 93 ? -10.095 -3.731 8.950 1.00 96.81 93 ILE A C 1
ATOM 725 O O . ILE A 1 93 ? -9.995 -3.230 7.828 1.00 96.81 93 ILE A O 1
ATOM 729 N N . GLU A 1 94 ? -11.153 -4.472 9.285 1.00 96.12 94 GLU A N 1
ATOM 730 C CA . GLU A 1 94 ? -12.245 -4.746 8.349 1.00 96.12 94 GLU A CA 1
ATOM 731 C C . GLU A 1 94 ? -13.073 -3.483 8.090 1.00 96.12 94 GLU A C 1
ATOM 733 O O . GLU A 1 94 ? -13.314 -3.135 6.924 1.00 96.12 94 GLU A O 1
ATOM 738 N N . GLY A 1 95 ? -13.450 -2.770 9.157 1.00 96.81 95 GLY A N 1
ATOM 739 C CA . GLY A 1 95 ? -14.135 -1.482 9.094 1.00 96.81 95 GLY A CA 1
ATOM 740 C C . GLY A 1 95 ? -13.288 -0.408 8.411 1.00 96.81 95 GLY A C 1
ATOM 741 O O . GLY A 1 95 ? -13.750 0.232 7.457 1.00 96.81 95 GLY A O 1
ATOM 742 N N . ALA A 1 96 ? -12.015 -0.288 8.797 1.00 96.88 96 ALA A N 1
ATOM 743 C CA . ALA A 1 96 ? -11.078 0.661 8.199 1.00 96.88 96 ALA A CA 1
ATOM 744 C C . ALA A 1 96 ? -10.904 0.437 6.687 1.00 96.88 96 ALA A C 1
ATOM 746 O O . ALA A 1 96 ? -11.018 1.379 5.896 1.00 96.88 96 ALA A O 1
ATOM 747 N N . LEU A 1 97 ? -10.697 -0.810 6.243 1.00 95.94 97 LEU A N 1
ATOM 748 C CA . LEU A 1 97 ? -10.579 -1.120 4.813 1.00 95.94 97 LEU A CA 1
ATOM 749 C C . LEU A 1 97 ? -11.878 -0.834 4.052 1.00 95.94 97 LEU A C 1
ATOM 751 O O . LEU A 1 97 ? -11.827 -0.438 2.880 1.00 95.94 97 LEU A O 1
ATOM 755 N N . ALA A 1 98 ? -13.043 -1.041 4.673 1.00 95.94 98 ALA A N 1
ATOM 756 C CA . ALA A 1 98 ? -14.328 -0.737 4.051 1.00 95.94 98 ALA A CA 1
ATOM 757 C C . ALA A 1 98 ? -14.482 0.772 3.814 1.00 95.94 98 ALA A C 1
ATOM 759 O O . ALA A 1 98 ? -14.891 1.178 2.719 1.00 95.94 98 ALA A O 1
ATOM 760 N N . GLU A 1 99 ? -14.077 1.594 4.781 1.00 96.75 99 GLU A N 1
ATOM 761 C CA . GLU A 1 99 ? -14.095 3.053 4.679 1.00 96.75 99 GLU A CA 1
ATOM 762 C C . GLU A 1 99 ? -13.080 3.585 3.657 1.00 96.75 99 GLU A C 1
ATOM 764 O O . GLU A 1 99 ? -13.428 4.399 2.796 1.00 96.75 99 GLU A O 1
ATOM 769 N N . VAL A 1 100 ? -11.848 3.066 3.654 1.00 95.69 100 VAL A N 1
ATOM 770 C CA . VAL A 1 100 ? -10.843 3.408 2.630 1.00 95.69 100 VAL A CA 1
ATOM 771 C C . VAL A 1 100 ? -11.337 3.024 1.238 1.00 95.69 100 VAL A C 1
ATOM 773 O O . VAL A 1 100 ? -11.209 3.802 0.290 1.00 95.69 100 VAL A O 1
ATOM 776 N N . THR A 1 101 ? -11.967 1.856 1.097 1.00 95.12 101 THR A N 1
ATOM 777 C CA . THR A 1 101 ? -12.557 1.430 -0.178 1.00 95.12 101 THR A C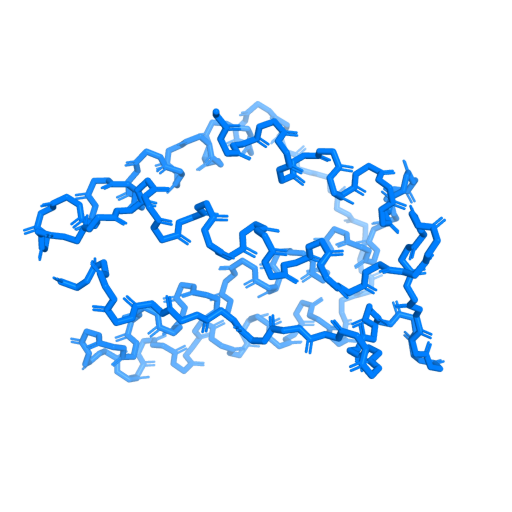A 1
ATOM 778 C C . THR A 1 101 ? -13.677 2.379 -0.602 1.00 95.12 101 THR A C 1
ATOM 780 O O . THR A 1 101 ? -13.681 2.832 -1.746 1.00 95.12 101 THR A O 1
ATOM 783 N N . ARG A 1 102 ? -14.595 2.751 0.300 1.00 95.19 102 ARG A N 1
ATOM 784 C CA . ARG A 1 102 ? -15.651 3.743 0.025 1.00 95.19 102 ARG A CA 1
ATOM 785 C C . ARG A 1 102 ? -15.053 5.072 -0.447 1.00 95.19 102 ARG A C 1
ATOM 787 O O . ARG A 1 102 ? -15.482 5.604 -1.473 1.00 95.19 102 ARG A O 1
ATOM 794 N N . SER A 1 103 ? -14.041 5.577 0.255 1.00 94.69 103 SER A N 1
ATOM 795 C CA . SER A 1 103 ? -13.325 6.796 -0.124 1.00 94.69 103 SER A CA 1
ATOM 796 C C . SER A 1 103 ? -12.668 6.674 -1.504 1.00 94.69 103 SER A C 1
ATOM 798 O O . SER A 1 103 ? -12.816 7.570 -2.336 1.00 94.69 103 SER A O 1
ATOM 800 N N . ASN A 1 104 ? -12.013 5.556 -1.818 1.00 92.88 104 ASN A N 1
ATOM 801 C CA . ASN A 1 104 ? -11.391 5.345 -3.128 1.00 92.88 104 ASN A CA 1
ATOM 802 C C . ASN A 1 104 ? -12.400 5.365 -4.283 1.00 92.88 104 ASN A C 1
ATOM 804 O O . ASN A 1 104 ? -12.091 5.918 -5.338 1.00 92.88 104 ASN A O 1
ATOM 808 N N . TYR A 1 105 ? -13.611 4.838 -4.085 1.00 92.88 105 TYR A N 1
ATOM 809 C CA . TYR A 1 105 ? -14.678 4.928 -5.088 1.00 92.88 105 TYR A CA 1
ATOM 810 C C . TYR A 1 105 ? -15.258 6.345 -5.231 1.00 92.88 105 TYR A C 1
ATOM 812 O O . TYR A 1 105 ? -15.737 6.682 -6.308 1.00 92.88 105 TYR A O 1
ATOM 820 N N . SER A 1 106 ? -15.155 7.216 -4.218 1.00 93.25 106 SER A N 1
ATOM 821 C CA . SER A 1 106 ? -15.560 8.633 -4.348 1.00 93.25 106 SER A CA 1
ATOM 822 C C . SER A 1 106 ? -14.679 9.445 -5.313 1.00 93.25 106 SER A C 1
ATOM 824 O O . SER A 1 106 ? -15.061 10.533 -5.744 1.00 93.25 106 SER A O 1
ATOM 826 N N . LYS A 1 107 ? -13.507 8.904 -5.686 1.00 90.81 107 LYS A N 1
ATOM 827 C CA . LYS A 1 107 ? -12.635 9.472 -6.727 1.00 90.81 107 LYS A CA 1
ATOM 828 C C . LYS A 1 107 ? -13.185 9.257 -8.140 1.00 90.81 107 LYS A C 1
ATOM 830 O O . LYS A 1 107 ? -12.659 9.840 -9.084 1.00 90.81 107 LYS A O 1
ATOM 835 N N . PHE A 1 108 ? -14.192 8.398 -8.307 1.00 91.50 108 PHE A N 1
ATOM 836 C CA . PHE A 1 108 ? -14.794 8.140 -9.609 1.00 91.50 108 PHE A CA 1
ATOM 837 C C . PHE A 1 108 ? -15.926 9.130 -9.868 1.00 91.50 108 PHE A C 1
ATOM 839 O O . PHE A 1 108 ? -16.720 9.432 -8.979 1.00 91.50 108 PHE A O 1
ATOM 846 N N . VAL A 1 109 ? -16.016 9.593 -11.110 1.00 87.38 109 VAL A N 1
ATOM 847 C CA . VAL A 1 109 ? -17.111 10.428 -11.612 1.00 87.38 109 VAL A CA 1
ATOM 848 C C . VAL A 1 109 ? -17.807 9.630 -12.707 1.00 87.38 109 VAL A C 1
ATOM 850 O O . VAL A 1 109 ? -17.145 9.081 -13.587 1.00 87.38 109 VAL A O 1
ATOM 853 N N . ASP A 1 110 ? -19.127 9.470 -12.599 1.00 86.38 110 ASP A N 1
ATOM 854 C CA . ASP A 1 110 ? -19.941 8.644 -13.508 1.00 86.38 110 ASP A CA 1
ATOM 855 C C . ASP A 1 110 ? -19.399 7.213 -13.703 1.00 86.38 110 ASP A C 1
ATOM 857 O O . ASP A 1 110 ? -19.401 6.649 -14.798 1.00 86.38 110 ASP A O 1
ATOM 861 N N . GLY A 1 111 ? -18.882 6.622 -12.619 1.00 82.75 111 GLY A N 1
ATOM 862 C CA . GLY A 1 111 ? -18.326 5.266 -12.612 1.00 82.75 111 GLY A CA 1
ATOM 863 C C . GLY A 1 111 ? -16.944 5.130 -13.257 1.00 82.75 111 GLY A C 1
ATOM 864 O O . GLY A 1 111 ? -16.453 4.008 -13.377 1.00 82.75 111 GLY A O 1
ATOM 865 N N . LYS A 1 112 ? -16.302 6.240 -13.646 1.00 84.12 112 LYS A N 1
ATOM 866 C CA . LYS A 1 112 ? -14.972 6.248 -14.264 1.00 84.12 112 LYS A CA 1
ATOM 867 C C . LYS A 1 112 ? -13.927 6.922 -13.369 1.00 84.12 112 LYS A C 1
ATOM 869 O O . LYS A 1 112 ? -14.230 7.938 -12.739 1.00 84.12 112 LYS A O 1
ATOM 874 N N . PRO A 1 113 ? -12.690 6.400 -13.325 1.00 84.25 113 PRO A N 1
ATOM 875 C CA . PRO A 1 113 ? -11.570 7.086 -12.689 1.00 84.25 113 PRO A CA 1
ATOM 876 C C . PRO A 1 113 ? -11.290 8.418 -13.396 1.00 84.25 113 PRO A C 1
ATOM 878 O O . PRO A 1 113 ? -11.248 8.486 -14.624 1.00 84.25 113 PRO A O 1
ATOM 881 N N . VAL A 1 114 ? -11.066 9.475 -12.618 1.00 84.25 114 VAL A N 1
ATOM 882 C CA . VAL A 1 114 ? -10.567 10.754 -13.137 1.00 84.25 114 VAL A CA 1
ATOM 883 C C . VAL A 1 114 ? -9.051 10.760 -13.001 1.00 84.25 114 VAL A C 1
ATOM 885 O O . VAL A 1 114 ? -8.542 10.447 -11.927 1.00 84.25 114 VAL A O 1
ATOM 888 N N . PHE A 1 115 ? -8.333 11.128 -14.061 1.00 84.75 115 PHE A N 1
ATOM 889 C CA . PHE A 1 115 ? -6.874 11.249 -14.047 1.00 84.75 115 PHE A CA 1
ATOM 890 C C . PHE A 1 115 ? -6.438 12.712 -14.128 1.00 84.75 115 PHE A C 1
ATOM 892 O O . PHE A 1 115 ? -7.097 13.527 -14.772 1.00 84.75 115 PHE A O 1
ATOM 899 N N . ASP A 1 116 ? -5.329 13.041 -13.472 1.00 83.50 116 ASP A N 1
ATOM 900 C CA . ASP A 1 116 ? -4.648 14.321 -13.634 1.00 83.50 116 ASP A CA 1
ATOM 901 C C . ASP A 1 116 ? -3.758 14.333 -14.892 1.00 83.50 116 ASP A C 1
ATOM 903 O O . ASP A 1 116 ? -3.622 13.333 -15.601 1.00 83.50 116 ASP A O 1
ATOM 907 N N . ALA A 1 117 ? -3.122 15.476 -15.167 1.00 81.12 117 ALA A N 1
ATOM 908 C CA . ALA A 1 117 ? -2.238 15.649 -16.323 1.00 81.12 117 ALA A CA 1
ATOM 909 C C . ALA A 1 117 ? -1.019 14.701 -16.329 1.00 81.12 117 ALA A C 1
ATOM 911 O O . ALA A 1 117 ? -0.400 14.509 -17.372 1.00 81.12 117 ALA A O 1
ATOM 912 N N . ASN A 1 118 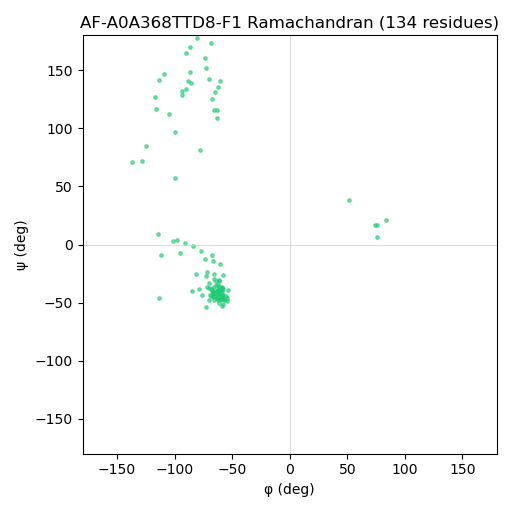? -0.685 14.094 -15.187 1.00 76.25 118 ASN A N 1
ATOM 913 C CA . ASN A 1 118 ? 0.418 13.149 -15.034 1.00 76.25 118 ASN A CA 1
ATOM 914 C C . ASN A 1 118 ? -0.051 11.684 -15.093 1.00 76.25 118 ASN A C 1
ATOM 916 O O . ASN A 1 118 ? 0.755 10.773 -14.892 1.00 76.25 118 ASN A O 1
ATOM 920 N N . GLY A 1 119 ? -1.343 11.440 -15.342 1.00 74.38 119 GLY A N 1
ATOM 921 C CA . GLY A 1 119 ? -1.932 10.104 -15.365 1.00 74.38 119 GLY A CA 1
ATOM 922 C C . GLY A 1 119 ? -2.118 9.484 -13.978 1.00 74.38 119 GLY A C 1
ATOM 923 O O . GLY A 1 119 ? -2.308 8.272 -13.882 1.00 74.38 119 GLY A O 1
ATO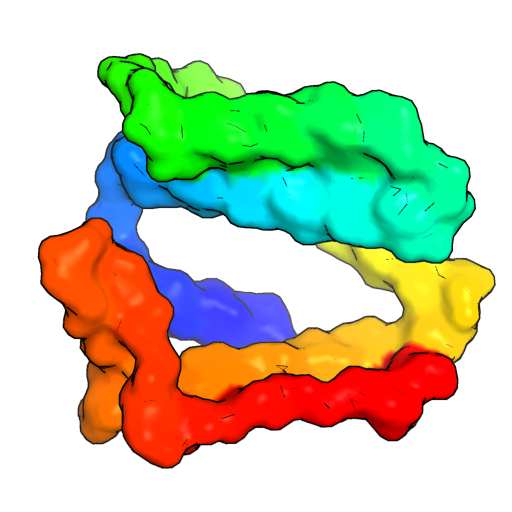M 924 N N . LYS A 1 120 ? -2.068 10.274 -12.895 1.00 80.75 120 LYS A N 1
ATOM 925 C CA . LYS A 1 120 ? -2.436 9.812 -11.546 1.00 80.75 120 LYS A CA 1
ATOM 926 C C . LYS A 1 120 ? -3.933 9.969 -11.335 1.00 80.75 120 LYS A C 1
ATOM 928 O O . LYS A 1 120 ? -4.539 10.895 -11.862 1.00 80.75 120 LYS A O 1
ATOM 933 N N . ILE A 1 121 ? -4.538 9.093 -10.535 1.00 84.81 121 ILE A N 1
ATOM 934 C CA . ILE A 1 121 ? -5.961 9.219 -10.195 1.00 84.81 121 ILE A CA 1
ATOM 935 C C . ILE A 1 121 ? -6.155 10.485 -9.359 1.00 84.81 121 ILE A C 1
ATOM 937 O O . ILE A 1 121 ? -5.640 10.601 -8.243 1.00 84.81 121 ILE A O 1
ATOM 941 N N . ALA A 1 122 ? -6.895 11.433 -9.918 1.00 88.12 122 ALA A N 1
ATOM 942 C CA . ALA A 1 122 ? -7.174 12.720 -9.319 1.00 88.12 122 ALA A CA 1
ATOM 943 C C . ALA A 1 122 ? -8.188 12.598 -8.172 1.00 88.12 122 ALA A C 1
ATOM 945 O O . ALA A 1 122 ? -8.951 11.636 -8.061 1.00 88.12 122 ALA A O 1
ATOM 946 N N . LYS A 1 123 ? -8.211 13.621 -7.315 1.00 90.25 123 LYS A N 1
ATOM 947 C CA . LYS A 1 123 ? -9.255 13.822 -6.304 1.00 90.25 123 LYS A CA 1
ATOM 948 C C . LYS A 1 123 ? -10.246 14.86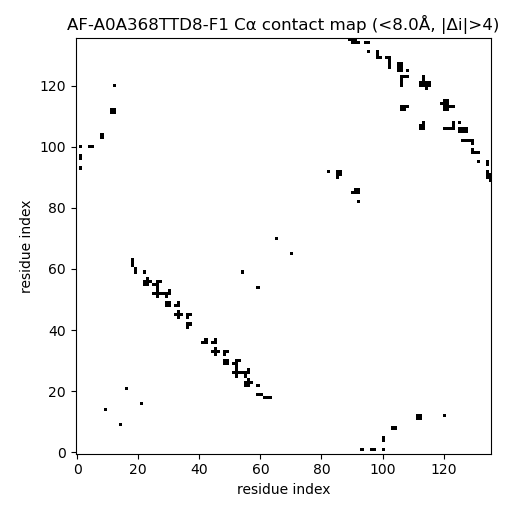3 -6.852 1.00 90.25 123 LYS A C 1
ATOM 950 O O . LYS A 1 123 ? -9.933 16.050 -6.786 1.00 90.25 123 LYS A O 1
ATOM 955 N N . PRO A 1 124 ? -11.382 14.454 -7.449 1.00 89.69 124 PRO A N 1
ATOM 956 C CA . PRO A 1 124 ? -12.401 15.388 -7.933 1.00 89.69 124 PRO A CA 1
ATOM 957 C C . PRO A 1 124 ? -13.108 16.098 -6.768 1.00 89.69 124 PRO A C 1
ATOM 959 O O . PRO A 1 124 ? -12.947 15.715 -5.613 1.00 89.69 124 PRO A O 1
ATOM 962 N N . GLN A 1 125 ? -13.966 17.080 -7.067 1.00 88.94 125 GLN A N 1
ATOM 963 C CA . GLN A 1 125 ? -14.783 17.766 -6.051 1.00 88.94 125 GLN A CA 1
ATOM 964 C C . GLN A 1 125 ? -15.680 16.803 -5.247 1.00 88.94 125 GLN A C 1
ATOM 966 O O . GLN A 1 125 ? -16.015 17.084 -4.101 1.00 88.94 125 GLN A O 1
ATOM 971 N N . SER A 1 126 ? -16.053 15.661 -5.834 1.00 88.88 126 SER A N 1
ATOM 972 C CA . SER A 1 126 ? -16.826 14.597 -5.183 1.00 88.88 126 SER A CA 1
ATOM 973 C C . SER A 1 126 ? -16.008 13.714 -4.233 1.00 88.88 126 SER A C 1
ATOM 975 O O . SER A 1 126 ? -16.582 12.834 -3.594 1.00 88.88 126 SER A O 1
ATOM 977 N N . TYR A 1 127 ? -14.685 13.899 -4.152 1.00 92.69 127 TYR A N 1
ATOM 978 C CA . TYR A 1 127 ? -13.823 13.097 -3.290 1.00 92.69 127 TYR A CA 1
ATOM 979 C C . TYR A 1 127 ? -14.156 13.317 -1.814 1.00 92.69 127 TYR A C 1
ATOM 981 O O . TYR A 1 127 ? -14.196 14.443 -1.320 1.00 92.69 127 TYR A O 1
ATOM 989 N N . ILE A 1 128 ? -14.306 12.214 -1.088 1.00 94.12 128 ILE A N 1
ATOM 990 C CA . ILE A 1 128 ? -14.531 12.197 0.353 1.00 94.12 128 ILE A CA 1
ATOM 991 C C . ILE A 1 128 ? -13.333 11.500 0.991 1.00 94.12 128 ILE A C 1
ATOM 993 O O . ILE A 1 128 ? -13.110 10.315 0.743 1.00 94.12 128 ILE A O 1
ATOM 997 N N . LYS A 1 129 ? -12.566 12.224 1.816 1.00 95.56 129 LYS A N 1
ATOM 998 C CA . LYS A 1 129 ? -11.443 11.662 2.588 1.00 95.56 129 LYS A CA 1
ATOM 999 C C . LYS A 1 129 ? -11.956 10.559 3.534 1.00 95.56 129 LYS A C 1
ATOM 1001 O O . LYS A 1 129 ? -13.046 10.743 4.075 1.00 95.56 129 LYS A O 1
ATOM 1006 N N . PRO A 1 130 ? -11.225 9.442 3.723 1.00 96.31 130 PRO A N 1
ATOM 1007 C CA . PRO A 1 130 ? -11.650 8.441 4.691 1.00 96.31 130 PRO A CA 1
AT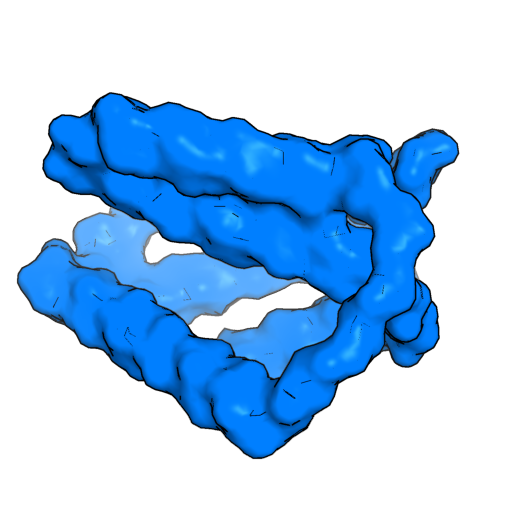OM 1008 C C . PRO A 1 130 ? -11.490 8.980 6.117 1.00 96.31 130 PRO A C 1
ATOM 1010 O O . PRO A 1 130 ? -10.516 9.686 6.399 1.00 96.31 130 PRO A O 1
ATOM 1013 N N . ASP A 1 131 ? -12.427 8.637 6.999 1.00 97.44 131 ASP A N 1
ATOM 1014 C CA . ASP A 1 131 ? -12.301 8.848 8.446 1.00 97.44 131 ASP A CA 1
ATOM 1015 C C . ASP A 1 131 ? -12.010 7.516 9.137 1.00 97.44 131 ASP A C 1
ATOM 1017 O O . ASP A 1 131 ? -12.852 6.623 9.151 1.00 97.44 131 ASP A O 1
ATOM 1021 N N . LEU A 1 132 ? -10.804 7.382 9.690 1.00 97.44 132 LEU A N 1
ATOM 1022 C CA . LEU A 1 132 ? -10.368 6.153 10.352 1.00 97.44 132 LEU A CA 1
ATOM 1023 C C . LEU A 1 132 ? -10.575 6.162 11.870 1.00 97.44 132 LEU A C 1
ATOM 1025 O O . LEU A 1 132 ? -10.399 5.128 12.504 1.00 97.44 132 LEU A O 1
ATOM 1029 N N . THR A 1 133 ? -10.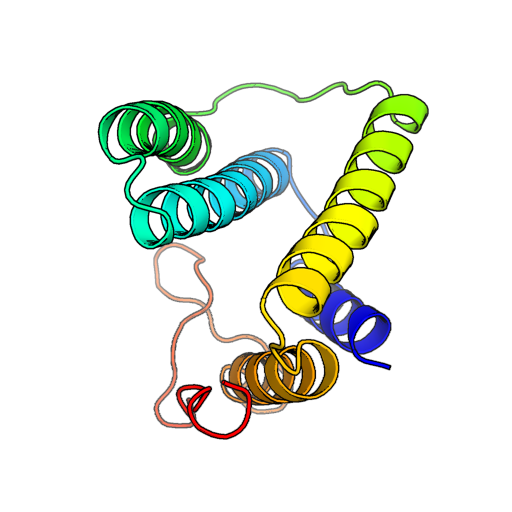973 7.300 12.447 1.00 98.00 133 THR A N 1
ATOM 1030 C CA . THR A 1 133 ? -11.159 7.468 13.897 1.00 98.00 133 THR A CA 1
ATOM 1031 C C . THR A 1 133 ? -12.083 6.414 14.522 1.00 98.00 133 THR A C 1
ATOM 1033 O O . THR A 1 133 ? -11.766 5.948 15.614 1.00 98.00 133 THR A O 1
ATOM 1036 N N . PRO A 1 134 ? -13.188 5.988 13.871 1.00 98.00 134 PRO A N 1
ATOM 1037 C CA . PRO A 1 134 ? -14.077 4.970 14.437 1.00 98.00 134 PRO A CA 1
ATOM 1038 C C . PRO A 1 134 ? -13.480 3.558 14.549 1.00 98.00 134 PRO A C 1
ATOM 1040 O O . PRO A 1 134 ? -14.132 2.699 15.136 1.00 98.00 134 PRO A O 1
ATOM 1043 N N . PHE A 1 135 ? -12.303 3.303 13.967 1.00 97.62 135 PHE A N 1
ATOM 1044 C CA . PHE A 1 135 ? -11.699 1.967 13.847 1.00 97.62 135 PHE A CA 1
ATOM 1045 C C . PHE A 1 135 ? -10.392 1.806 14.646 1.00 97.62 135 PHE A C 1
ATOM 1047 O O . PHE A 1 135 ? -9.671 0.825 14.443 1.00 97.62 135 PHE A O 1
ATOM 1054 N N . LEU A 1 136 ? -10.068 2.796 15.486 1.00 96.12 136 LEU A N 1
ATOM 1055 C CA . LEU A 1 136 ? -8.886 2.823 16.355 1.00 96.12 136 LEU A CA 1
ATOM 1056 C C . LEU A 1 136 ? -9.099 2.057 17.664 1.00 96.12 136 LEU A C 1
ATOM 1058 O O . LEU A 1 136 ? -10.247 2.046 18.164 1.00 96.12 136 LEU A O 1
#

Secondary structure (DSSP, 8-state):
-HHHHHHHHHHHH-SS--HHHHHHHHHHHHHHHHHHHHHTT-HHHHHHHHHHHHHHHHT--PPP---HHHHHHHHHHHHHHHHHHHHHTT--HHHHHHHHHHHHHHTEETTEE-B-TTS-B---TT------GGG-

Sequence (136 aa):
MTIPRIKQWFQLAVPEPTDKNRAVQLGCHAEEFAEMLTALGFQNTSANVELWANYMKSEFPGVMQPDRTELLDAICDQIVTAVGVAHMFGLDIEGALAEVTRSNYSKFVDGKPVFDANGKIAKPQSYIKPDLTPFL